Protein AF-A0A7X5FT60-F1 (afdb_monomer)

Sequence (95 aa):
MAKTTCPIEALGIKNIDYKDTTFLRQYITKFNKIVPRYYSDVALKNQRKLAQAIKRARYMALLPYILNPRATTAAPAKILVNTAPVATEKTDELI

Mean predicted aligned error: 12.3 Å

pLDDT: mean 78.78, std 20.77, range [37.16, 97.69]

Nearest PDB structures (foldseek):
  8cdv-assembly1_U  TM=9.557E-01  e=5.803E-07  Bacillus subtilis subsp. subtilis str. 168
  8ced-assembly1_U  TM=9.578E-01  e=8.681E-07  Bacillus subtilis subsp. subtilis str. 168
  8uu5-assembly1_r  TM=9.586E-01  e=1.136E-06  Listeria innocua
  8cdu-assembly1_U  TM=9.407E-01  e=1.062E-06  Bacillus subtilis subsp. subtilis str. 168
  8uu7-assembly1_r  TM=9.597E-01  e=2.541E-06  Listeria innocua

Radius of gyration: 23.05 Å; Cα contacts (8 Å, |Δi|>4): 62; chains: 1; bounding box: 27×28×76 Å

Foldseek 3Di:
DQDPDFPCVVVVNPADALPPLVVLVVQADPFRHGHDCVVRSHDPVVSVRSVVSSVVNVVVVVGPDGDDPVVPPPDDPPPPPPDDDDDDDDDDDDD

Solvent-accessible surface area (backbone atoms only — not comparable to full-atom values): 6332 Å² total; per-residue (Å²): 134,87,69,97,66,28,64,56,60,76,70,68,56,89,75,70,63,44,80,49,52,77,66,55,52,74,51,34,42,94,50,39,42,76,58,55,55,92,78,66,58,46,45,71,71,55,47,54,46,46,53,50,20,52,51,51,17,36,76,68,68,72,39,70,74,68,58,63,77,78,73,62,74,73,63,84,80,72,82,74,73,93,68,86,76,92,76,89,86,82,84,89,88,87,135

Structure (mmCIF, N/CA/C/O backbone):
data_AF-A0A7X5FT60-F1
#
_entry.id   AF-A0A7X5FT60-F1
#
loop_
_atom_site.group_PDB
_atom_site.id
_atom_site.type_symbol
_atom_site.label_atom_id
_atom_site.label_alt_id
_atom_site.label_comp_id
_atom_site.label_asym_id
_atom_site.label_entity_id
_atom_site.label_seq_id
_atom_site.pdbx_PDB_ins_code
_atom_site.Cartn_x
_atom_site.Cartn_y
_atom_site.Cartn_z
_atom_site.occupancy
_atom_site.B_iso_or_equiv
_atom_site.auth_seq_id
_atom_site.auth_comp_id
_atom_site.auth_asym_id
_atom_site.auth_atom_id
_atom_site.pdbx_PDB_model_num
ATOM 1 N N . MET A 1 1 ? -7.255 15.395 9.336 1.00 50.62 1 MET A N 1
ATOM 2 C CA . MET A 1 1 ? -8.109 15.052 10.495 1.00 50.62 1 MET A CA 1
ATOM 3 C C . MET A 1 1 ? -8.489 13.582 10.394 1.00 50.62 1 MET A C 1
ATOM 5 O O . MET A 1 1 ? -8.615 13.102 9.279 1.00 50.62 1 MET A O 1
ATOM 9 N N . ALA A 1 2 ? -8.591 12.840 11.498 1.00 53.69 2 ALA A N 1
ATOM 10 C CA . ALA A 1 2 ? -9.029 11.443 11.444 1.00 53.69 2 ALA A CA 1
ATOM 11 C C . ALA A 1 2 ? -10.564 11.402 11.487 1.00 53.69 2 ALA A C 1
ATOM 13 O O . ALA A 1 2 ? -11.144 11.827 12.481 1.00 53.69 2 ALA A O 1
ATOM 14 N N . LYS A 1 3 ? -11.215 10.938 10.414 1.00 59.09 3 LYS A N 1
ATOM 15 C CA . LYS A 1 3 ? -12.657 10.648 10.433 1.00 59.09 3 LYS A CA 1
ATOM 16 C C . LYS A 1 3 ? -12.939 9.462 11.358 1.00 59.09 3 LYS A C 1
ATOM 18 O O . LYS A 1 3 ? -12.136 8.535 11.439 1.00 59.09 3 LYS A O 1
ATOM 23 N N . THR A 1 4 ? -14.100 9.493 12.011 1.00 66.81 4 THR A N 1
ATOM 24 C CA . THR A 1 4 ? -14.582 8.489 12.977 1.00 66.81 4 THR A CA 1
ATOM 25 C C . THR A 1 4 ? -14.704 7.083 12.384 1.00 66.81 4 THR A C 1
ATOM 27 O O . THR A 1 4 ? -14.655 6.101 13.117 1.00 66.81 4 THR A O 1
ATOM 30 N N . THR A 1 5 ? -14.815 6.965 11.059 1.00 83.12 5 THR A N 1
ATOM 31 C CA . THR A 1 5 ? -15.005 5.684 10.376 1.00 83.12 5 THR A CA 1
ATOM 32 C C . THR A 1 5 ? -14.031 5.551 9.214 1.00 83.12 5 THR A C 1
ATOM 34 O O . THR A 1 5 ? -13.999 6.391 8.314 1.00 83.12 5 THR A O 1
ATOM 37 N N . CYS A 1 6 ? -13.232 4.485 9.232 1.00 87.06 6 CYS A N 1
ATOM 38 C CA . CYS A 1 6 ? -12.283 4.184 8.168 1.00 87.06 6 CYS A CA 1
ATOM 39 C C . CYS A 1 6 ? -13.004 3.558 6.967 1.00 87.06 6 CYS A C 1
ATOM 41 O O . CYS A 1 6 ? -13.807 2.648 7.176 1.00 87.06 6 CYS A O 1
ATOM 43 N N . PRO A 1 7 ? -12.649 3.909 5.717 1.00 89.38 7 PRO A N 1
ATOM 44 C CA . PRO A 1 7 ? -13.278 3.325 4.527 1.00 89.38 7 PRO A CA 1
ATOM 45 C C . PRO A 1 7 ? -13.183 1.792 4.475 1.00 89.38 7 PRO A C 1
ATOM 47 O O . PRO A 1 7 ? -14.145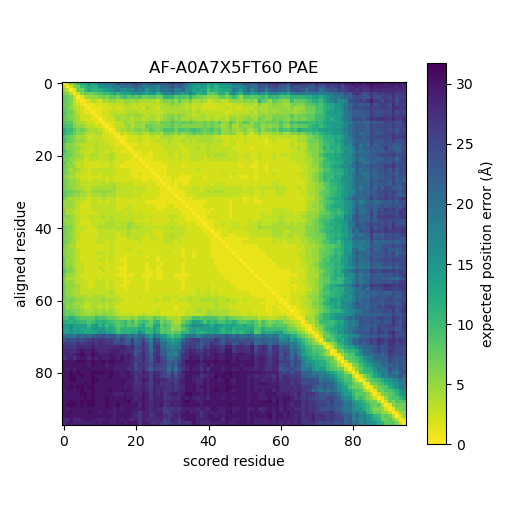 1.115 4.139 1.00 89.38 7 PRO A O 1
ATOM 50 N N . ILE A 1 8 ? -12.035 1.235 4.876 1.00 90.81 8 ILE A N 1
ATOM 51 C CA . ILE A 1 8 ? -11.800 -0.221 4.900 1.00 90.81 8 ILE A CA 1
ATOM 52 C C . ILE A 1 8 ? -12.671 -0.921 5.952 1.00 90.81 8 ILE A C 1
ATOM 54 O O . ILE A 1 8 ? -13.161 -2.022 5.723 1.00 90.81 8 ILE A O 1
ATOM 58 N N . GLU A 1 9 ? -12.881 -0.279 7.102 1.00 88.94 9 GLU A N 1
ATOM 59 C CA . GLU A 1 9 ? -13.717 -0.835 8.174 1.00 88.94 9 GLU A CA 1
ATOM 60 C C . GLU A 1 9 ? -15.202 -0.727 7.821 1.00 88.94 9 GLU A C 1
ATOM 62 O O . GLU A 1 9 ? -15.954 -1.651 8.111 1.00 88.94 9 GLU A O 1
ATOM 67 N N . ALA A 1 10 ? -15.606 0.337 7.117 1.00 88.88 10 ALA A N 1
ATOM 68 C CA . ALA A 1 10 ? -16.957 0.484 6.578 1.00 88.88 10 ALA A CA 1
ATOM 69 C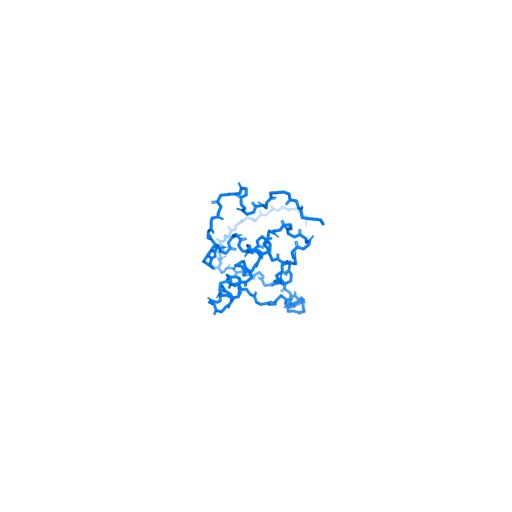 C . ALA A 1 10 ? -17.310 -0.607 5.550 1.00 88.88 10 ALA A C 1
ATOM 71 O O . ALA A 1 10 ? -18.463 -1.010 5.456 1.00 88.88 10 ALA A O 1
ATOM 72 N N . LEU A 1 11 ? -16.315 -1.125 4.821 1.00 88.25 11 LEU A N 1
ATOM 73 C CA . LEU A 1 11 ? -16.466 -2.261 3.903 1.00 88.25 11 LEU A CA 1
ATOM 74 C C . LEU A 1 11 ? -16.541 -3.625 4.624 1.00 88.25 11 LEU A C 1
ATOM 76 O O . LEU A 1 11 ? -16.733 -4.646 3.971 1.00 88.25 11 LEU A O 1
ATOM 80 N N . GLY A 1 12 ? -16.353 -3.679 5.948 1.00 87.88 12 GLY A N 1
ATOM 81 C CA . GLY A 1 12 ? -16.364 -4.930 6.719 1.00 87.88 12 GLY A CA 1
ATOM 82 C C . GLY A 1 12 ? -15.125 -5.816 6.522 1.00 87.88 12 GLY A C 1
ATOM 83 O O . GLY A 1 12 ? -15.099 -6.963 6.977 1.00 87.88 12 GLY A O 1
ATOM 84 N N . ILE A 1 13 ? -14.075 -5.303 5.877 1.00 87.69 13 ILE A N 1
ATOM 85 C CA . ILE A 1 13 ? -12.865 -6.066 5.556 1.00 87.69 13 ILE A CA 1
ATOM 86 C C . ILE A 1 13 ? -11.948 -6.104 6.785 1.00 87.69 13 ILE A C 1
ATOM 88 O O . ILE A 1 13 ? -11.318 -5.111 7.153 1.00 87.69 13 ILE A O 1
ATOM 92 N N . LYS A 1 14 ? -11.849 -7.270 7.433 1.00 82.94 14 LYS A N 1
ATOM 93 C CA . LYS A 1 14 ? -11.017 -7.460 8.640 1.00 82.94 14 LYS A CA 1
ATOM 94 C C . LYS A 1 14 ? -9.534 -7.683 8.317 1.00 82.94 14 LYS A C 1
ATOM 96 O O . LYS A 1 14 ? -8.656 -7.186 9.035 1.00 82.94 14 LYS A O 1
ATOM 101 N N . ASN A 1 15 ? -9.264 -8.402 7.226 1.00 88.38 15 ASN A N 1
ATOM 102 C CA . ASN A 1 15 ? -7.925 -8.764 6.770 1.00 88.38 15 ASN A CA 1
ATOM 103 C C . ASN A 1 15 ? -7.709 -8.295 5.330 1.00 88.38 15 ASN A C 1
ATOM 105 O O . ASN A 1 15 ? -8.573 -8.472 4.483 1.00 88.38 15 ASN A O 1
ATOM 109 N N . ILE A 1 16 ? -6.553 -7.676 5.084 1.00 93.75 16 ILE A N 1
ATOM 110 C CA . ILE A 1 16 ? -6.157 -7.173 3.767 1.00 93.75 16 ILE A CA 1
ATOM 111 C C . ILE A 1 16 ? -5.138 -8.153 3.199 1.00 93.75 16 ILE A C 1
ATOM 113 O O . ILE A 1 16 ? -3.988 -8.177 3.654 1.00 93.75 16 ILE A O 1
ATOM 117 N N . ASP A 1 17 ? -5.561 -8.950 2.226 1.00 94.88 17 ASP A N 1
ATOM 118 C CA . ASP A 1 17 ? -4.699 -9.923 1.571 1.00 94.88 17 ASP A CA 1
ATOM 119 C C . ASP A 1 17 ? -3.942 -9.320 0.386 1.00 94.88 17 ASP A C 1
ATOM 121 O O . ASP A 1 17 ? -4.362 -8.360 -0.258 1.00 94.88 17 ASP A O 1
ATOM 125 N N . TYR A 1 18 ? -2.765 -9.882 0.102 1.00 96.62 18 TYR A N 1
ATOM 126 C CA . TYR A 1 18 ? -1.913 -9.423 -1.000 1.00 96.62 18 TYR A CA 1
ATOM 127 C C . TYR A 1 18 ? -2.369 -9.950 -2.372 1.00 96.62 18 TYR A C 1
ATOM 129 O O . TYR A 1 18 ? -1.876 -9.490 -3.401 1.00 96.62 18 TYR A O 1
ATOM 137 N N . LYS A 1 19 ? -3.270 -10.939 -2.381 1.00 95.50 19 LYS A N 1
ATOM 138 C CA . LYS A 1 19 ? -3.778 -11.608 -3.587 1.00 95.50 19 LYS A CA 1
ATOM 139 C C . LYS A 1 19 ? -4.833 -10.763 -4.309 1.00 95.50 19 LYS A C 1
ATOM 141 O O . LYS A 1 19 ? -4.931 -10.825 -5.532 1.00 95.50 19 LYS A O 1
ATOM 146 N N . ASP A 1 20 ? -5.551 -9.920 -3.570 1.00 94.88 20 ASP A N 1
ATOM 147 C CA . ASP A 1 20 ? -6.661 -9.116 -4.084 1.00 94.88 20 ASP A CA 1
ATOM 148 C C . ASP A 1 20 ? -6.154 -7.864 -4.803 1.00 94.88 20 ASP A C 1
ATOM 150 O O . ASP A 1 20 ? -6.217 -6.733 -4.313 1.00 94.88 20 ASP A O 1
ATOM 154 N N . THR A 1 21 ? -5.612 -8.062 -6.003 1.00 94.31 21 THR A N 1
ATOM 155 C CA . THR A 1 21 ? -4.992 -6.977 -6.776 1.00 94.31 21 THR A CA 1
ATOM 156 C C . THR A 1 21 ? -5.969 -5.854 -7.122 1.00 94.31 21 THR A C 1
ATOM 158 O O . THR A 1 21 ? -5.555 -4.698 -7.191 1.00 94.31 21 THR A O 1
ATOM 161 N N . THR A 1 22 ? -7.256 -6.158 -7.296 1.00 93.44 22 THR A N 1
ATOM 162 C CA . THR A 1 22 ? -8.316 -5.176 -7.575 1.00 93.44 22 THR A CA 1
ATOM 163 C C . THR A 1 22 ? -8.477 -4.185 -6.427 1.00 93.44 22 THR A C 1
ATOM 165 O O . THR A 1 22 ? -8.496 -2.977 -6.657 1.00 93.44 22 THR A O 1
ATOM 168 N N . PHE A 1 23 ? -8.496 -4.683 -5.190 1.00 94.06 23 PHE A N 1
ATOM 169 C CA . PHE A 1 23 ? -8.566 -3.867 -3.983 1.00 94.06 23 PHE A CA 1
ATOM 170 C C . PHE A 1 23 ? -7.284 -3.051 -3.785 1.00 94.06 23 PHE A C 1
ATOM 172 O O . PHE A 1 23 ? -7.327 -1.835 -3.599 1.00 94.06 23 PHE A O 1
ATOM 179 N N . LEU A 1 24 ? -6.116 -3.691 -3.895 1.00 94.75 24 LEU A N 1
ATOM 180 C CA . LEU A 1 24 ? -4.833 -3.016 -3.678 1.00 94.75 24 LEU A CA 1
ATOM 181 C C . LEU A 1 24 ? -4.560 -1.910 -4.704 1.00 94.75 24 LEU A C 1
ATOM 183 O O . LEU A 1 24 ? -3.949 -0.899 -4.356 1.00 94.75 24 LEU A O 1
ATOM 187 N N . ARG A 1 25 ? -5.033 -2.065 -5.948 1.00 94.75 25 ARG A N 1
ATOM 188 C CA . ARG A 1 25 ? -4.904 -1.043 -7.001 1.00 94.75 25 ARG A CA 1
ATOM 189 C C . ARG A 1 25 ? -5.608 0.266 -6.653 1.00 94.75 25 ARG A C 1
ATOM 191 O O . ARG A 1 25 ? -5.109 1.312 -7.050 1.00 94.75 25 ARG A O 1
ATOM 198 N N . GLN A 1 26 ? -6.698 0.234 -5.885 1.00 93.50 26 GLN A N 1
ATOM 199 C CA . GLN A 1 26 ? -7.414 1.449 -5.465 1.00 93.50 26 GLN A CA 1
ATOM 200 C C . GLN A 1 26 ? -6.572 2.333 -4.532 1.00 93.50 26 GLN A C 1
ATOM 202 O O . GLN A 1 26 ? -6.732 3.550 -4.508 1.00 93.50 26 GLN A O 1
ATOM 207 N N . TYR A 1 27 ? -5.633 1.735 -3.795 1.00 95.06 27 TYR A N 1
ATOM 208 C CA . TYR A 1 27 ? -4.755 2.434 -2.850 1.00 95.06 27 TYR A CA 1
ATOM 209 C C . TYR A 1 27 ? -3.360 2.713 -3.412 1.00 95.06 27 TYR A C 1
ATOM 211 O O . TYR A 1 27 ? -2.392 2.947 -2.673 1.00 95.06 27 TYR A O 1
ATOM 219 N N . ILE A 1 28 ? -3.246 2.687 -4.734 1.00 95.69 28 ILE A N 1
ATOM 220 C CA . ILE A 1 28 ? -2.019 2.947 -5.462 1.00 95.69 28 ILE A CA 1
ATOM 221 C C . ILE A 1 28 ? -2.277 4.082 -6.456 1.00 95.69 28 ILE A C 1
ATOM 223 O O . ILE A 1 28 ? -3.325 4.192 -7.078 1.00 95.69 28 ILE A O 1
ATOM 227 N N . THR A 1 29 ? -1.300 4.968 -6.580 1.00 94.06 29 THR A N 1
ATOM 228 C CA . THR A 1 29 ? -1.318 6.081 -7.536 1.00 94.06 29 THR A CA 1
ATOM 229 C C . THR A 1 29 ? -1.103 5.598 -8.971 1.00 94.06 29 THR A C 1
ATOM 231 O O . THR A 1 29 ? -0.574 4.512 -9.199 1.00 94.06 29 THR A O 1
ATOM 234 N N . LYS A 1 30 ? -1.370 6.459 -9.963 1.00 90.06 30 LYS A N 1
ATOM 235 C CA . LYS A 1 30 ? -1.044 6.196 -11.381 1.00 90.06 30 LYS A CA 1
ATOM 236 C C . LYS A 1 30 ? 0.411 5.751 -11.600 1.00 90.06 30 LYS A C 1
ATOM 238 O O . LYS A 1 30 ? 0.688 4.943 -12.476 1.00 90.06 30 LYS A O 1
ATOM 243 N N . PHE A 1 31 ? 1.342 6.250 -10.787 1.00 90.56 31 PHE A N 1
ATOM 244 C CA . PHE A 1 31 ? 2.768 5.913 -10.870 1.00 90.56 31 PHE A CA 1
ATOM 245 C C . PHE A 1 31 ? 3.152 4.632 -10.127 1.00 90.56 31 PHE A C 1
ATOM 247 O O . PHE A 1 31 ? 4.332 4.377 -9.891 1.00 90.56 31 PHE A O 1
ATOM 254 N N . ASN A 1 32 ? 2.163 3.845 -9.718 1.00 93.75 32 ASN A N 1
ATOM 255 C CA . ASN A 1 32 ? 2.324 2.656 -8.903 1.00 93.75 32 ASN A CA 1
ATOM 256 C C . ASN A 1 32 ? 2.924 2.905 -7.511 1.00 93.75 32 ASN A C 1
ATOM 258 O O . ASN A 1 32 ? 3.354 1.959 -6.866 1.00 93.75 32 ASN A O 1
ATOM 262 N N . LYS A 1 33 ? 2.911 4.143 -6.991 1.00 93.56 33 LYS A N 1
ATOM 263 C CA . LYS A 1 33 ? 3.305 4.464 -5.601 1.00 93.56 33 LYS A CA 1
ATOM 264 C C . LYS A 1 33 ? 2.134 4.257 -4.635 1.00 93.56 33 LYS A C 1
ATOM 266 O O . LYS A 1 33 ? 0.997 4.523 -5.008 1.00 93.56 33 LYS A O 1
ATOM 271 N N . ILE A 1 34 ? 2.412 3.829 -3.401 1.00 95.88 34 ILE A N 1
ATOM 272 C CA . ILE A 1 34 ? 1.388 3.638 -2.355 1.00 95.88 34 ILE A CA 1
ATOM 273 C C . ILE A 1 34 ? 0.806 5.001 -1.971 1.00 95.88 34 ILE A C 1
ATOM 275 O O . ILE A 1 34 ? 1.571 5.931 -1.710 1.00 95.88 34 ILE A O 1
ATOM 279 N N . VAL A 1 35 ? -0.522 5.111 -1.921 1.00 95.50 35 VAL A N 1
ATOM 280 C CA . VAL A 1 35 ? -1.203 6.351 -1.532 1.00 95.50 35 VAL A CA 1
ATOM 281 C C . VAL A 1 35 ? -0.944 6.646 -0.044 1.00 95.50 35 VAL A C 1
ATOM 283 O O . VAL A 1 35 ? -1.164 5.777 0.809 1.00 95.50 35 VAL A O 1
ATOM 286 N N . PRO A 1 36 ? -0.464 7.855 0.299 1.00 95.06 36 PRO A N 1
ATOM 287 C CA . PRO A 1 36 ? -0.309 8.284 1.682 1.00 95.06 36 PRO A CA 1
ATOM 288 C C . PRO A 1 36 ? -1.625 8.281 2.463 1.00 95.06 36 PRO A C 1
ATOM 290 O O . PRO A 1 36 ? -2.692 8.560 1.921 1.00 95.06 36 PRO A O 1
ATOM 293 N N . ARG A 1 37 ? -1.528 8.081 3.780 1.00 92.81 37 ARG A N 1
ATOM 294 C CA . ARG A 1 37 ? -2.694 8.030 4.675 1.00 92.81 37 ARG A CA 1
ATOM 295 C C . ARG A 1 37 ? -3.598 9.265 4.585 1.00 92.81 37 ARG A C 1
ATOM 297 O O . ARG A 1 37 ? -4.806 9.129 4.697 1.00 92.81 37 ARG A O 1
ATOM 304 N N . TYR A 1 38 ? -3.023 10.456 4.428 1.00 91.12 38 TYR A N 1
ATOM 305 C CA . TYR A 1 38 ? -3.785 11.70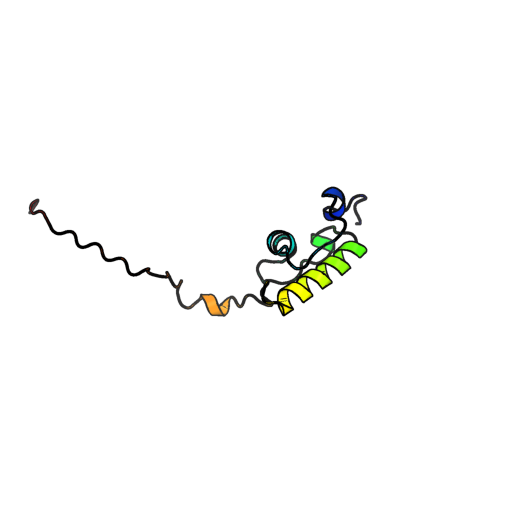9 4.426 1.00 91.12 38 TYR A CA 1
ATOM 306 C C . TYR A 1 38 ? -4.658 11.901 3.178 1.00 91.12 38 TYR A C 1
ATOM 308 O O . TYR A 1 38 ? -5.517 12.771 3.187 1.00 91.12 38 TYR A O 1
ATOM 316 N N . TYR A 1 39 ? -4.434 11.110 2.125 1.00 92.94 39 TYR A N 1
ATOM 317 C CA . TYR A 1 39 ? -5.305 11.070 0.952 1.00 92.94 39 TYR A CA 1
ATOM 318 C C . TYR A 1 39 ? -6.315 9.924 1.016 1.00 92.94 39 TYR A C 1
ATOM 320 O O . TYR A 1 39 ? -7.416 10.060 0.501 1.00 92.94 39 TYR A O 1
ATOM 328 N N . SER A 1 40 ? -5.937 8.780 1.597 1.00 91.31 40 SER A N 1
ATOM 329 C CA . SER A 1 40 ? -6.795 7.591 1.642 1.00 91.31 40 SER A CA 1
ATOM 330 C C . SER A 1 40 ? -7.767 7.568 2.828 1.00 91.31 40 SER A C 1
ATOM 332 O O . SER A 1 40 ? -8.667 6.733 2.849 1.00 91.31 40 SER A O 1
ATOM 334 N N . ASP A 1 41 ? -7.565 8.428 3.832 1.00 90.38 41 ASP A N 1
ATOM 335 C CA . ASP A 1 41 ? -8.343 8.497 5.079 1.00 90.38 41 ASP A CA 1
ATOM 336 C C . ASP A 1 41 ? -8.456 7.158 5.839 1.00 90.38 41 ASP A C 1
ATOM 338 O O . ASP A 1 41 ? -9.345 6.935 6.662 1.00 90.38 41 ASP A O 1
ATOM 342 N N . VAL A 1 42 ? -7.510 6.245 5.612 1.00 92.12 42 VAL A N 1
ATOM 343 C CA . VAL A 1 42 ? -7.473 4.932 6.263 1.00 92.12 42 VAL A CA 1
ATOM 344 C C . VAL A 1 42 ? -6.932 5.051 7.701 1.00 92.12 42 VAL A C 1
ATOM 346 O O . VAL A 1 42 ? -6.023 5.840 7.995 1.00 92.12 42 VAL A O 1
ATOM 349 N N . ALA A 1 43 ? -7.437 4.231 8.634 1.00 91.88 43 ALA A N 1
ATOM 350 C CA . ALA A 1 43 ? -6.834 4.075 9.964 1.00 91.88 43 ALA A CA 1
ATOM 351 C C . ALA A 1 43 ? -5.342 3.743 9.872 1.00 91.88 43 ALA A C 1
ATOM 353 O O . ALA A 1 43 ? -4.904 2.989 9.006 1.00 91.88 43 ALA A O 1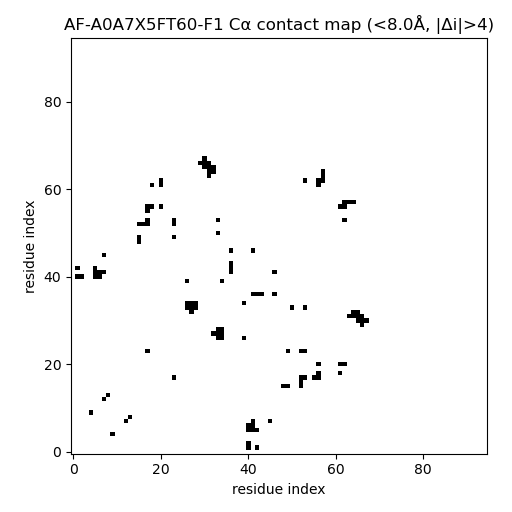
ATOM 354 N N . LEU A 1 44 ? -4.555 4.207 10.844 1.00 92.25 44 LEU A N 1
ATOM 355 C CA . LEU A 1 44 ? -3.123 3.902 10.894 1.00 92.25 44 LEU A CA 1
ATOM 356 C C . LEU A 1 44 ? -2.847 2.385 10.926 1.00 92.25 44 LEU A C 1
ATOM 358 O O . LEU A 1 44 ? -1.921 1.912 10.269 1.00 92.25 44 LEU A O 1
ATOM 362 N N . LYS A 1 45 ? -3.676 1.619 11.649 1.00 91.81 45 LYS A N 1
ATOM 363 C CA . LYS A 1 45 ? -3.583 0.152 11.733 1.00 91.81 45 LYS A CA 1
ATOM 364 C C . LYS A 1 45 ? -3.768 -0.499 10.3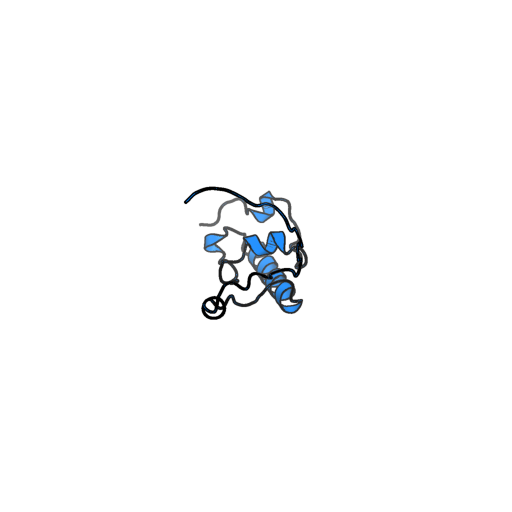59 1.00 91.81 45 LYS A C 1
ATOM 366 O O . LYS A 1 45 ? -2.934 -1.299 9.939 1.00 91.81 45 LYS A O 1
ATOM 371 N N . ASN A 1 46 ? -4.814 -0.103 9.638 1.00 93.50 46 ASN A N 1
ATOM 372 C CA . ASN A 1 46 ? -5.134 -0.668 8.329 1.00 93.50 46 ASN A CA 1
ATOM 373 C C . ASN A 1 46 ? -4.159 -0.183 7.254 1.00 93.50 46 ASN A C 1
ATOM 375 O O . ASN A 1 46 ? -3.758 -0.980 6.419 1.00 93.50 46 ASN A O 1
ATOM 379 N N . GLN A 1 47 ? -3.662 1.056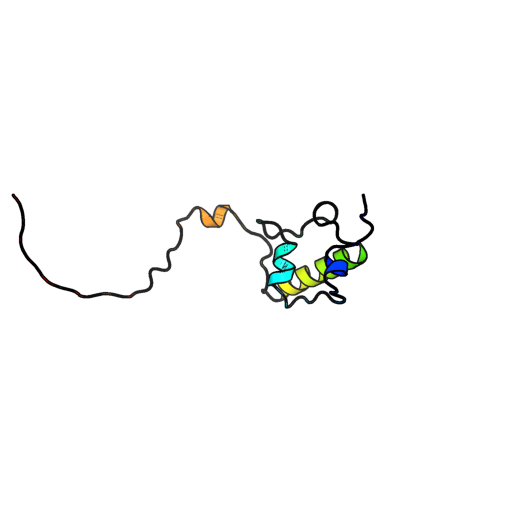 7.335 1.00 95.19 47 GLN A N 1
ATOM 380 C CA . GLN A 1 47 ? -2.620 1.560 6.436 1.00 95.19 47 GLN A CA 1
ATOM 381 C C . GLN A 1 47 ? -1.319 0.745 6.553 1.00 95.19 47 GLN A C 1
ATOM 383 O O . GLN A 1 47 ? -0.682 0.461 5.540 1.00 95.19 47 GLN A O 1
ATOM 388 N N . ARG A 1 48 ? -0.918 0.331 7.767 1.00 95.19 48 ARG A N 1
ATOM 389 C CA . ARG A 1 48 ? 0.256 -0.544 7.971 1.00 95.19 48 ARG A CA 1
ATOM 390 C C . ARG A 1 48 ? 0.051 -1.919 7.329 1.00 95.19 48 ARG A C 1
ATOM 392 O O . ARG A 1 48 ? 0.929 -2.378 6.599 1.00 95.19 48 ARG A O 1
ATOM 399 N N . LYS A 1 49 ? -1.116 -2.537 7.555 1.00 95.19 49 LYS A N 1
ATOM 400 C CA . LYS A 1 49 ? -1.501 -3.818 6.935 1.00 95.19 49 LYS A CA 1
ATOM 401 C C . LYS A 1 49 ? -1.525 -3.715 5.407 1.00 95.19 49 LYS A C 1
ATOM 403 O O . LYS A 1 49 ? -0.913 -4.529 4.726 1.00 95.19 49 LYS A O 1
ATOM 408 N N . LEU A 1 50 ? -2.148 -2.664 4.883 1.00 95.81 50 LEU A N 1
ATOM 409 C CA . LEU A 1 50 ? -2.241 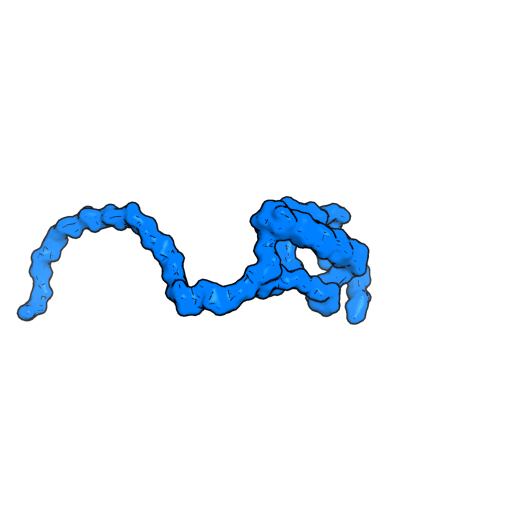-2.361 3.458 1.00 95.81 50 LEU A CA 1
ATOM 410 C C . LEU A 1 50 ? -0.856 -2.190 2.827 1.00 95.81 50 LEU A C 1
ATOM 412 O O . LEU A 1 50 ? -0.557 -2.813 1.814 1.00 95.81 50 LEU A O 1
ATOM 416 N N . ALA A 1 51 ? 0.029 -1.410 3.450 1.00 96.62 51 ALA A N 1
ATOM 417 C CA . ALA A 1 51 ? 1.393 -1.234 2.961 1.00 96.62 51 ALA A CA 1
ATOM 418 C C . ALA A 1 51 ? 2.173 -2.559 2.938 1.00 96.62 51 ALA A C 1
ATOM 420 O O . ALA A 1 51 ? 2.942 -2.801 2.007 1.00 96.62 51 ALA A O 1
ATOM 421 N N . GLN A 1 52 ? 1.977 -3.427 3.934 1.00 97.00 52 GLN A N 1
ATOM 422 C CA . GLN A 1 52 ? 2.591 -4.754 3.964 1.00 97.00 52 GLN A CA 1
ATOM 423 C C . GLN A 1 52 ? 2.032 -5.665 2.862 1.00 97.00 52 GLN A C 1
ATOM 425 O O . GLN A 1 52 ? 2.813 -6.320 2.171 1.00 97.00 52 GLN A O 1
ATOM 430 N N . ALA A 1 53 ? 0.713 -5.667 2.657 1.00 97.25 53 ALA A N 1
ATOM 431 C CA . ALA A 1 53 ? 0.057 -6.417 1.591 1.00 97.25 53 ALA A CA 1
ATOM 432 C C . ALA A 1 53 ? 0.533 -5.964 0.202 1.00 97.25 53 ALA A C 1
ATOM 434 O O . ALA A 1 53 ? 0.942 -6.803 -0.596 1.00 97.25 53 ALA A O 1
ATOM 435 N N . ILE A 1 54 ? 0.602 -4.652 -0.061 1.00 97.00 54 ILE A N 1
ATOM 436 C CA . ILE A 1 54 ? 1.105 -4.112 -1.336 1.00 97.00 54 ILE A CA 1
ATOM 437 C C . ILE A 1 54 ? 2.569 -4.503 -1.561 1.00 97.00 54 ILE A C 1
ATOM 439 O O . ILE A 1 54 ? 2.935 -4.911 -2.661 1.00 97.00 54 ILE A O 1
ATOM 443 N N . LYS A 1 55 ? 3.423 -4.412 -0.534 1.00 97.06 55 LYS A N 1
ATOM 444 C CA . LYS A 1 55 ? 4.825 -4.842 -0.651 1.00 97.06 55 LYS A CA 1
ATOM 445 C C . LYS A 1 55 ? 4.918 -6.328 -1.002 1.00 97.06 55 LYS A C 1
ATOM 447 O O . LYS A 1 55 ? 5.611 -6.667 -1.952 1.00 97.06 55 LYS A O 1
ATOM 452 N N . ARG A 1 56 ? 4.175 -7.195 -0.303 1.00 97.62 56 ARG A N 1
ATOM 453 C CA . ARG A 1 56 ? 4.099 -8.637 -0.609 1.00 97.62 56 ARG A CA 1
ATOM 454 C C . ARG A 1 56 ? 3.620 -8.891 -2.038 1.00 97.62 56 ARG A C 1
ATOM 456 O O . ARG A 1 56 ? 4.266 -9.643 -2.755 1.00 97.62 56 ARG A O 1
ATOM 463 N N . ALA A 1 57 ? 2.557 -8.220 -2.476 1.00 97.69 57 ALA A N 1
ATOM 464 C CA . ALA A 1 57 ? 2.035 -8.340 -3.836 1.00 97.69 57 ALA A CA 1
ATOM 465 C C . ALA A 1 57 ? 3.085 -7.964 -4.895 1.00 97.69 57 ALA A C 1
ATOM 467 O O . ALA A 1 57 ? 3.188 -8.626 -5.924 1.00 97.69 57 ALA A O 1
ATOM 468 N N . ARG A 1 58 ? 3.907 -6.942 -4.627 1.00 96.56 58 ARG A N 1
ATOM 469 C CA . ARG A 1 58 ? 5.011 -6.556 -5.514 1.00 96.56 58 ARG A CA 1
ATOM 470 C C . ARG A 1 58 ? 6.156 -7.567 -5.534 1.00 96.56 58 ARG A C 1
ATOM 472 O O . ARG A 1 58 ? 6.712 -7.812 -6.597 1.00 96.56 58 ARG A O 1
ATOM 479 N N . TYR A 1 59 ? 6.502 -8.171 -4.394 1.00 97.38 59 TYR A N 1
ATOM 480 C CA . TYR A 1 59 ? 7.472 -9.275 -4.361 1.00 97.38 59 TYR A CA 1
ATOM 481 C C . TYR A 1 59 ? 6.984 -10.487 -5.163 1.00 97.38 59 TYR A C 1
ATOM 483 O O . TYR A 1 59 ? 7.778 -11.127 -5.836 1.00 97.38 59 TYR A O 1
ATOM 491 N N . MET A 1 60 ? 5.676 -10.750 -5.142 1.00 96.81 60 MET A N 1
ATOM 492 C CA . MET A 1 60 ? 5.034 -11.834 -5.896 1.00 96.81 60 MET A CA 1
ATOM 493 C C . MET A 1 60 ? 4.725 -11.473 -7.359 1.00 96.81 60 MET A C 1
ATOM 495 O O . MET A 1 60 ? 3.977 -12.189 -8.015 1.00 96.81 60 MET A O 1
ATOM 499 N N . ALA A 1 61 ? 5.239 -10.345 -7.864 1.00 95.25 61 ALA A N 1
ATOM 500 C CA . ALA A 1 61 ? 4.998 -9.841 -9.220 1.00 95.25 61 ALA A CA 1
ATOM 501 C C . ALA A 1 61 ? 3.514 -9.603 -9.596 1.00 95.25 61 ALA A C 1
ATOM 503 O O . ALA A 1 61 ? 3.195 -9.405 -10.766 1.00 95.25 61 ALA A O 1
ATOM 504 N N . LEU A 1 62 ? 2.602 -9.539 -8.619 1.00 95.88 62 LEU A N 1
ATOM 505 C CA . LEU A 1 62 ? 1.181 -9.236 -8.845 1.00 95.88 62 LEU A CA 1
ATOM 506 C C . LEU A 1 62 ? 0.937 -7.742 -9.113 1.00 95.88 62 LEU A C 1
ATOM 508 O O . LEU A 1 62 ? -0.047 -7.363 -9.751 1.00 95.88 62 LEU A O 1
ATOM 512 N N . LEU A 1 63 ? 1.820 -6.881 -8.595 1.00 94.19 63 LEU A N 1
ATOM 513 C CA . LEU A 1 63 ? 1.769 -5.432 -8.771 1.00 94.19 63 LEU A CA 1
ATOM 514 C C . LEU A 1 63 ? 3.146 -4.870 -9.154 1.00 94.19 63 LEU A C 1
ATOM 516 O O . LEU A 1 63 ? 4.157 -5.296 -8.598 1.00 94.19 63 LEU A O 1
ATOM 520 N N . PRO A 1 64 ? 3.203 -3.866 -10.044 1.00 93.31 64 PRO A N 1
ATOM 521 C CA . PRO A 1 64 ? 4.452 -3.201 -10.411 1.00 93.31 64 PRO A CA 1
ATOM 522 C C . PRO A 1 64 ? 4.974 -2.254 -9.312 1.00 93.31 64 PRO A C 1
ATOM 524 O O . PRO A 1 64 ? 4.216 -1.708 -8.503 1.00 93.31 64 PRO A O 1
ATOM 527 N N . TYR A 1 65 ? 6.290 -2.018 -9.309 1.00 92.62 65 TYR A N 1
ATOM 528 C CA . TYR A 1 65 ? 6.949 -1.074 -8.394 1.00 92.62 65 TYR A CA 1
ATOM 529 C C . TYR A 1 65 ? 6.875 0.379 -8.874 1.00 92.62 65 TYR A C 1
ATOM 531 O O . TYR A 1 65 ? 6.604 1.274 -8.074 1.00 92.62 65 TYR A O 1
ATOM 539 N N . ILE A 1 66 ? 7.146 0.618 -10.159 1.00 87.75 66 ILE A N 1
ATOM 540 C CA . ILE A 1 66 ? 7.272 1.954 -10.751 1.00 87.75 66 ILE A CA 1
ATOM 541 C C . ILE A 1 66 ? 6.671 1.906 -12.156 1.00 87.75 66 ILE A C 1
ATOM 543 O O . ILE A 1 66 ? 6.921 0.966 -12.907 1.00 87.75 66 ILE A O 1
ATOM 547 N N . LEU A 1 67 ? 5.871 2.913 -12.509 1.00 81.25 67 LEU A N 1
ATOM 548 C CA . LEU A 1 67 ? 5.543 3.196 -13.906 1.00 81.25 67 LEU A CA 1
ATOM 549 C C . LEU A 1 67 ? 6.558 4.208 -14.444 1.00 81.25 67 LEU A C 1
ATOM 551 O O . LEU A 1 67 ? 6.577 5.344 -13.974 1.00 81.25 67 LEU A O 1
ATOM 555 N N . ASN A 1 68 ? 7.381 3.810 -15.416 1.00 77.06 68 ASN A N 1
ATOM 556 C CA . ASN A 1 68 ? 8.324 4.708 -16.084 1.00 77.06 68 ASN A CA 1
ATOM 557 C C . ASN A 1 68 ? 7.627 5.370 -17.284 1.00 77.06 68 ASN A C 1
ATOM 559 O O . ASN A 1 68 ? 7.490 4.720 -18.321 1.00 77.06 68 ASN A O 1
ATOM 563 N N . PRO A 1 69 ? 7.215 6.650 -17.206 1.00 67.62 69 PRO A N 1
ATOM 564 C CA . PRO A 1 69 ? 6.507 7.310 -18.309 1.00 67.62 69 PRO A CA 1
ATOM 565 C C . PRO A 1 69 ? 7.374 7.480 -19.568 1.00 67.62 69 PRO A C 1
ATOM 567 O O . PRO A 1 69 ? 6.854 7.695 -20.656 1.00 67.62 69 PRO A O 1
ATOM 570 N N . ARG A 1 70 ? 8.701 7.344 -19.443 1.00 64.06 70 ARG A N 1
ATOM 571 C CA . ARG A 1 70 ? 9.642 7.379 -20.570 1.00 64.06 70 ARG A CA 1
ATOM 572 C C . ARG A 1 70 ? 9.645 6.089 -21.402 1.00 64.06 70 ARG A C 1
ATOM 574 O O . ARG A 1 70 ? 10.049 6.122 -22.554 1.00 64.06 70 ARG A O 1
ATOM 581 N N . ALA A 1 71 ? 9.181 4.964 -20.853 1.00 57.06 71 ALA A N 1
ATOM 582 C CA . ALA A 1 71 ? 9.105 3.705 -21.600 1.00 57.06 71 ALA A CA 1
ATOM 583 C C . ALA A 1 71 ? 7.935 3.678 -22.605 1.00 57.06 71 ALA A C 1
ATOM 585 O O . ALA A 1 71 ? 7.934 2.863 -23.517 1.00 57.06 71 ALA A O 1
ATOM 586 N N . THR A 1 72 ? 6.949 4.571 -22.458 1.00 52.56 72 THR A N 1
ATOM 587 C CA . THR A 1 72 ? 5.728 4.599 -23.282 1.00 52.56 72 THR A CA 1
ATOM 588 C C . THR A 1 72 ? 5.776 5.586 -24.453 1.00 52.56 72 THR A C 1
ATOM 590 O O . THR A 1 72 ? 4.824 5.642 -25.223 1.00 52.56 72 THR A O 1
ATOM 593 N N . THR A 1 73 ? 6.847 6.375 -24.614 1.00 49.38 73 THR A N 1
ATOM 594 C CA . THR A 1 73 ? 6.981 7.325 -25.742 1.00 49.38 73 THR A CA 1
ATOM 595 C C . THR A 1 73 ? 7.473 6.680 -27.041 1.00 49.38 73 THR A C 1
ATOM 597 O O . THR A 1 73 ? 7.534 7.356 -28.062 1.00 49.38 73 THR A O 1
ATOM 600 N N . ALA A 1 74 ? 7.789 5.384 -27.041 1.00 52.91 74 ALA A N 1
ATOM 601 C CA . ALA A 1 74 ? 8.109 4.625 -28.247 1.00 52.91 74 ALA A CA 1
ATOM 602 C C . ALA A 1 74 ? 6.87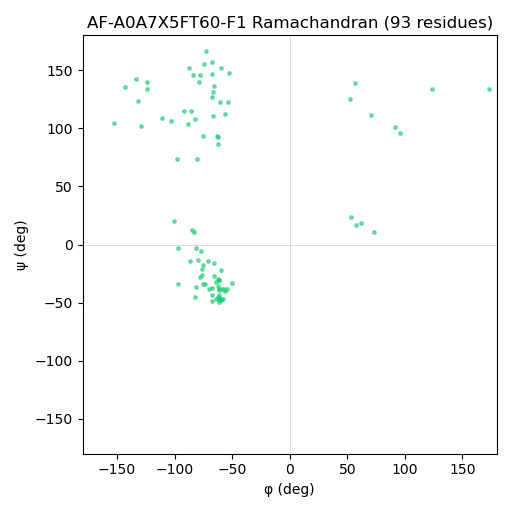2 3.852 -28.730 1.00 52.91 74 ALA A C 1
ATOM 604 O O . ALA A 1 74 ? 6.820 2.646 -28.557 1.00 52.91 74 ALA A O 1
ATOM 605 N N . ALA A 1 75 ? 5.898 4.567 -29.306 1.00 52.59 75 ALA A N 1
ATOM 606 C CA . ALA A 1 75 ? 4.696 4.046 -29.973 1.00 52.59 75 ALA A CA 1
ATOM 607 C C . ALA A 1 75 ? 3.773 3.119 -29.132 1.00 52.59 75 ALA A C 1
ATOM 609 O O . ALA A 1 75 ? 4.218 2.228 -28.412 1.00 52.59 75 ALA A O 1
ATOM 610 N N . PRO A 1 76 ? 2.438 3.252 -29.227 1.00 53.06 76 PRO A N 1
ATOM 611 C CA . PRO A 1 76 ? 1.564 2.228 -28.678 1.00 53.06 76 PRO A CA 1
ATOM 612 C C . PRO A 1 76 ? 1.773 0.953 -29.501 1.00 53.06 76 PRO A C 1
ATOM 614 O O . PRO A 1 76 ? 1.388 0.896 -30.668 1.00 53.06 76 PRO A O 1
ATOM 617 N N . ALA A 1 77 ? 2.378 -0.073 -28.903 1.00 53.94 77 ALA A N 1
ATOM 618 C CA . ALA A 1 77 ? 2.354 -1.420 -29.447 1.00 53.94 77 ALA A CA 1
ATOM 619 C C . ALA A 1 77 ? 0.891 -1.889 -29.481 1.00 53.94 77 ALA A C 1
ATOM 621 O O . ALA A 1 77 ? 0.391 -2.512 -28.544 1.00 53.94 77 ALA A O 1
ATOM 622 N N . LYS A 1 78 ? 0.176 -1.562 -30.564 1.00 48.72 78 LYS A N 1
ATOM 623 C CA . LYS A 1 78 ? -0.937 -2.387 -31.014 1.00 48.72 78 LYS A CA 1
ATOM 624 C C . LYS A 1 78 ? -0.337 -3.771 -31.204 1.00 48.72 78 LYS A C 1
ATOM 626 O O . LYS A 1 78 ? 0.488 -3.973 -32.090 1.00 48.72 78 LYS A O 1
ATOM 631 N N . ILE A 1 79 ? -0.742 -4.711 -30.362 1.00 47.06 79 ILE A N 1
ATOM 632 C CA . ILE A 1 79 ? -0.665 -6.124 -30.700 1.00 47.06 79 ILE A CA 1
ATOM 633 C C . ILE A 1 79 ? -1.591 -6.269 -31.911 1.00 47.06 79 ILE A C 1
ATOM 635 O O . ILE A 1 79 ? -2.808 -6.369 -31.763 1.00 47.06 79 ILE A O 1
ATOM 639 N N . LEU A 1 80 ? -1.038 -6.147 -33.116 1.00 48.81 80 LEU A N 1
ATOM 640 C CA . LEU A 1 80 ? -1.745 -6.507 -34.333 1.00 48.81 80 LEU A CA 1
ATOM 641 C C . LEU A 1 80 ? -1.722 -8.030 -34.375 1.00 48.81 80 LEU A C 1
ATOM 643 O O . LEU A 1 80 ? -0.743 -8.653 -34.772 1.00 48.81 80 LEU A O 1
ATOM 647 N N . VAL A 1 81 ? -2.789 -8.612 -33.836 1.00 45.69 81 VAL A N 1
ATOM 648 C CA . VAL A 1 81 ? -3.119 -10.022 -33.999 1.00 45.69 81 VAL A CA 1
ATOM 649 C C . VAL A 1 81 ? -3.134 -10.307 -35.499 1.00 45.69 81 VAL A C 1
ATOM 651 O O . VAL A 1 81 ? -3.850 -9.650 -36.252 1.00 45.69 81 VAL A O 1
ATOM 654 N N . ASN A 1 82 ? -2.311 -11.265 -35.921 1.00 59.03 82 ASN A N 1
ATOM 655 C CA . ASN A 1 82 ? -2.328 -11.811 -37.268 1.00 59.03 82 ASN A CA 1
ATOM 656 C C . ASN A 1 82 ? -3.676 -12.497 -37.505 1.00 59.03 82 ASN A C 1
ATOM 658 O O . ASN A 1 82 ? -3.835 -13.680 -37.214 1.00 59.03 82 ASN A O 1
ATOM 662 N N . THR A 1 83 ? -4.627 -11.761 -38.061 1.00 52.78 83 THR A N 1
ATOM 663 C CA . THR A 1 83 ? -5.778 -12.348 -38.740 1.00 52.78 83 THR A CA 1
ATOM 664 C C . THR A 1 83 ? -5.863 -11.681 -40.097 1.00 52.78 83 THR A C 1
ATOM 666 O O . THR A 1 83 ? -6.278 -10.532 -40.212 1.00 52.78 83 THR A O 1
ATOM 669 N N . ALA A 1 84 ? -5.412 -12.390 -41.126 1.00 46.09 84 ALA A N 1
ATOM 670 C CA . ALA A 1 84 ? -5.773 -12.059 -42.492 1.00 46.09 84 ALA A CA 1
ATOM 671 C C . ALA A 1 84 ? -7.284 -12.278 -42.668 1.00 46.09 84 ALA A C 1
ATOM 673 O O . ALA A 1 84 ? -7.786 -13.330 -42.268 1.00 46.09 84 ALA A O 1
ATOM 674 N N . PRO A 1 85 ? -7.995 -11.358 -43.332 1.00 46.41 85 PRO A N 1
ATOM 675 C CA . PRO A 1 85 ? -9.127 -11.735 -44.148 1.00 46.41 85 PRO A CA 1
ATOM 676 C C . PRO A 1 85 ? -8.757 -11.504 -45.612 1.00 46.41 85 PRO A C 1
ATOM 678 O O . PRO A 1 85 ? -8.632 -10.379 -46.091 1.00 46.41 85 PRO A O 1
ATOM 681 N N . VAL A 1 86 ? -8.576 -12.614 -46.319 1.00 47.28 86 VAL A N 1
ATOM 682 C CA . VAL A 1 86 ? -8.815 -12.674 -47.758 1.00 47.28 86 VAL A CA 1
ATOM 683 C C . VAL A 1 86 ? -10.292 -12.343 -47.979 1.00 47.28 86 VAL A C 1
ATOM 685 O O . VAL A 1 86 ? -11.155 -13.027 -47.436 1.00 47.28 86 VAL A O 1
ATOM 688 N N . ALA A 1 87 ? -10.571 -11.313 -48.773 1.00 39.38 87 ALA A N 1
ATOM 689 C CA . ALA A 1 87 ? -11.832 -11.160 -49.488 1.00 39.38 87 ALA A CA 1
ATOM 690 C C . ALA A 1 87 ? -11.570 -10.326 -50.748 1.00 39.38 87 ALA A C 1
ATOM 692 O O . ALA A 1 87 ? -11.337 -9.120 -50.693 1.00 39.38 87 ALA A O 1
ATOM 693 N N . THR A 1 88 ? -11.542 -11.019 -51.878 1.00 44.53 88 THR A N 1
ATOM 694 C CA . THR A 1 88 ? -11.699 -10.465 -53.220 1.00 44.53 88 THR A CA 1
ATOM 695 C C . THR A 1 88 ? -13.121 -9.929 -53.429 1.00 44.53 88 THR A C 1
ATOM 69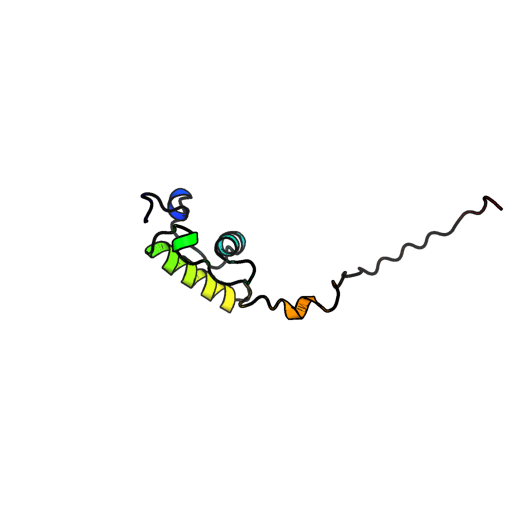7 O O . THR A 1 88 ? -14.058 -10.435 -52.816 1.00 44.53 88 THR A O 1
ATOM 700 N N . GLU A 1 89 ? -13.241 -8.995 -54.384 1.00 38.53 89 GLU A N 1
ATOM 701 C CA . GLU A 1 89 ? -14.328 -8.806 -55.374 1.00 38.53 89 GLU A CA 1
ATOM 702 C C . GLU A 1 89 ? -15.047 -7.440 -55.415 1.00 38.53 89 GLU A C 1
ATOM 704 O O . GLU A 1 89 ? -15.553 -6.955 -54.406 1.00 38.53 89 GLU A O 1
ATOM 709 N N . LYS A 1 90 ? -15.195 -6.974 -56.676 1.00 42.38 90 LYS A N 1
ATOM 710 C CA . LYS A 1 90 ? -16.092 -5.952 -57.279 1.00 42.38 90 LYS A CA 1
ATOM 711 C C . LYS A 1 90 ? -15.491 -4.547 -57.414 1.00 42.38 90 LYS A C 1
ATOM 713 O O . LYS A 1 90 ? -15.265 -3.876 -56.418 1.00 42.38 90 LYS A O 1
ATOM 718 N N . THR A 1 91 ? -14.933 -4.175 -58.574 1.00 43.19 91 THR A N 1
ATOM 719 C CA . THR A 1 91 ? -15.581 -3.666 -59.817 1.00 43.19 91 THR A CA 1
ATOM 720 C C . THR A 1 91 ? -16.523 -2.482 -59.602 1.00 43.19 91 THR A C 1
ATOM 722 O O . THR A 1 91 ? -17.493 -2.599 -58.862 1.00 43.19 91 THR A O 1
ATOM 725 N N . ASP A 1 92 ? -16.217 -1.426 -60.362 1.00 37.16 92 ASP A N 1
ATOM 726 C CA . ASP A 1 92 ? -17.046 -0.298 -60.803 1.00 37.16 92 ASP A CA 1
ATOM 727 C C . ASP A 1 92 ? -17.480 0.739 -59.755 1.00 37.16 92 ASP A C 1
ATOM 729 O O . ASP A 1 92 ? -18.300 0.471 -58.888 1.00 37.16 92 ASP A O 1
ATOM 733 N N . GLU A 1 93 ? -16.941 1.962 -59.873 1.00 42.44 93 GLU A N 1
ATOM 734 C CA . GLU A 1 93 ? -17.702 3.153 -60.291 1.00 42.44 93 GLU A CA 1
ATOM 735 C C . GLU A 1 93 ? -16.867 4.452 -60.162 1.00 42.44 93 GLU A C 1
ATOM 737 O O . GLU A 1 93 ? -16.278 4.738 -59.123 1.00 42.44 93 GLU A O 1
ATOM 742 N N . LEU A 1 94 ? -16.935 5.255 -61.235 1.00 48.22 94 LEU A N 1
ATOM 743 C CA . LEU A 1 94 ? -16.792 6.720 -61.314 1.00 48.22 94 LEU A CA 1
ATOM 744 C C . LEU A 1 94 ? -15.403 7.353 -61.578 1.00 48.22 94 LEU A C 1
ATOM 746 O O . LEU A 1 94 ? -14.643 7.666 -60.665 1.00 48.22 94 LEU A O 1
ATOM 750 N N . ILE A 1 95 ? -15.281 7.721 -62.869 1.00 39.97 95 ILE A N 1
ATOM 751 C CA . ILE A 1 95 ? -14.438 8.725 -63.563 1.00 39.97 95 ILE A CA 1
ATOM 752 C C . ILE A 1 95 ? -13.027 8.281 -63.956 1.00 39.97 95 ILE A C 1
ATOM 754 O O . ILE A 1 95 ? -12.139 8.182 -63.085 1.00 39.97 95 ILE A O 1
#

Secondary structure (DSSP, 8-state):
---SS-HHHHTT-----SS-HHHHHHTB-TTSPBPPHHHH---HHHHHHHHHHHHHHHHTTSS-S---GGGGSS---------------------